Protein AF-A0A351TM95-F1 (afdb_monomer_lite)

pLDDT: mean 87.43, std 11.02, range [56.47, 96.56]

Radius of gyration: 14.66 Å; chains: 1; bounding box: 42×18×38 Å

Sequence (65 aa):
MDDIEKAAEKKGEKRGERKGTLTTLFSLVNDGLLKLEEAAKRANLSEQAFCNEMKKAGFRSGPRV

Secondary structure (DSSP, 8-state):
-HHHHHHHHHHHHHHHHHHHHHHHHHHHHHTTSS-HHHHHHHTTS-HHHHHHHHHHTT--SS---

Structure (mmCIF, N/CA/C/O backbone):
data_AF-A0A351TM95-F1
#
_entry.id   AF-A0A351TM95-F1
#
loop_
_atom_site.group_PDB
_atom_site.id
_atom_site.type_symbol
_atom_site.label_atom_id
_atom_site.label_alt_id
_atom_site.label_comp_id
_atom_site.label_asym_id
_atom_site.label_entity_id
_atom_site.label_seq_id
_atom_site.pdbx_PDB_ins_code
_atom_site.Cartn_x
_atom_site.Cartn_y
_atom_site.Cartn_z
_atom_site.occupancy
_atom_site.B_iso_or_equiv
_atom_site.auth_seq_id
_atom_site.auth_comp_id
_atom_site.auth_asym_id
_atom_site.auth_atom_id
_atom_site.pdbx_PDB_model_num
ATOM 1 N N . MET A 1 1 ? 22.727 -2.673 -28.622 1.00 58.84 1 MET A N 1
ATOM 2 C CA . MET A 1 1 ? 21.359 -2.125 -28.421 1.00 58.84 1 MET A CA 1
ATOM 3 C C . MET A 1 1 ? 20.711 -2.712 -27.161 1.00 58.84 1 MET A C 1
ATOM 5 O O . MET A 1 1 ? 19.642 -2.273 -26.763 1.00 58.84 1 MET A O 1
ATOM 9 N N . ASP A 1 2 ? 21.413 -3.620 -26.487 1.00 65.69 2 ASP A N 1
ATOM 10 C CA . ASP A 1 2 ? 20.929 -4.530 -25.450 1.00 65.69 2 ASP A CA 1
ATOM 11 C C . ASP A 1 2 ? 20.768 -3.874 -24.068 1.00 65.69 2 ASP A C 1
ATOM 13 O O . ASP A 1 2 ? 19.909 -4.261 -23.277 1.00 65.69 2 ASP A O 1
ATOM 17 N N . ASP A 1 3 ? 21.544 -2.828 -23.770 1.00 72.06 3 ASP A N 1
ATOM 18 C CA . ASP A 1 3 ? 21.493 -2.158 -22.464 1.00 72.06 3 ASP A CA 1
ATOM 19 C C . ASP A 1 3 ? 20.198 -1.357 -22.242 1.00 72.06 3 ASP A C 1
ATOM 21 O O . ASP A 1 3 ? 19.740 -1.207 -21.106 1.00 72.06 3 ASP A O 1
ATOM 25 N N . ILE A 1 4 ? 19.582 -0.852 -23.320 1.00 76.19 4 ILE A N 1
ATOM 26 C CA . ILE A 1 4 ? 18.353 -0.046 -23.248 1.00 76.19 4 ILE A CA 1
ATOM 27 C C . ILE A 1 4 ? 17.144 -0.939 -22.950 1.00 76.19 4 ILE A C 1
ATOM 29 O O . ILE A 1 4 ? 16.341 -0.599 -22.078 1.00 76.19 4 ILE A O 1
ATOM 33 N N . GLU A 1 5 ? 17.032 -2.088 -23.622 1.00 73.69 5 GLU A N 1
ATOM 34 C CA . GLU A 1 5 ? 15.945 -3.052 -23.403 1.00 73.69 5 GLU A CA 1
ATOM 35 C C . GLU A 1 5 ? 16.002 -3.633 -21.990 1.00 73.69 5 GLU A C 1
ATOM 37 O O . GLU A 1 5 ? 15.015 -3.575 -21.256 1.00 73.69 5 GLU A O 1
ATOM 42 N N . LYS A 1 6 ? 17.189 -4.040 -21.530 1.00 76.00 6 LYS A N 1
ATOM 43 C CA . LYS A 1 6 ? 17.381 -4.558 -20.168 1.00 76.00 6 LYS A CA 1
ATOM 44 C C . LYS A 1 6 ? 17.056 -3.519 -19.087 1.00 76.00 6 LYS A C 1
ATOM 46 O O . LYS A 1 6 ? 16.513 -3.844 -18.027 1.00 76.00 6 LYS A O 1
ATOM 51 N N . ALA A 1 7 ? 17.359 -2.243 -19.340 1.00 75.88 7 ALA A N 1
ATOM 52 C CA . ALA A 1 7 ? 16.978 -1.152 -18.446 1.00 75.88 7 ALA A CA 1
ATOM 53 C C . ALA A 1 7 ? 15.461 -0.887 -18.453 1.00 75.88 7 ALA A C 1
ATOM 55 O O . ALA A 1 7 ? 14.901 -0.530 -17.410 1.00 75.88 7 ALA A O 1
ATOM 56 N N . ALA A 1 8 ? 14.794 -1.051 -19.598 1.00 76.44 8 ALA A N 1
ATOM 57 C CA . ALA A 1 8 ? 13.345 -0.926 -19.720 1.00 76.44 8 ALA A CA 1
ATOM 58 C C . ALA A 1 8 ? 12.613 -2.065 -18.989 1.00 76.44 8 ALA A C 1
ATOM 60 O O . ALA A 1 8 ? 11.705 -1.788 -18.203 1.00 76.44 8 ALA A O 1
ATOM 61 N N . GLU A 1 9 ? 13.062 -3.311 -19.152 1.00 78.44 9 GLU A N 1
ATOM 62 C CA . GLU A 1 9 ? 12.513 -4.484 -18.459 1.00 78.44 9 GLU A CA 1
ATOM 63 C C . GLU A 1 9 ? 12.607 -4.340 -16.938 1.00 78.44 9 GLU A C 1
ATOM 65 O O . GLU A 1 9 ? 11.597 -4.419 -16.236 1.00 78.44 9 GLU A O 1
ATOM 70 N N . LYS A 1 10 ? 13.790 -3.986 -16.421 1.00 81.00 10 LYS A N 1
ATOM 71 C CA . LYS A 1 10 ? 14.013 -3.781 -14.980 1.00 81.00 10 LYS A CA 1
ATOM 72 C C . LYS A 1 10 ? 13.148 -2.660 -14.392 1.00 81.00 10 LYS A C 1
ATOM 74 O O . LYS A 1 10 ? 12.756 -2.704 -13.225 1.00 81.00 10 LYS A O 1
ATOM 79 N N . LYS A 1 11 ? 12.853 -1.614 -15.174 1.00 81.06 11 LYS A N 1
ATOM 80 C CA . LYS A 1 11 ? 11.911 -0.555 -14.767 1.00 81.06 11 LYS A CA 1
ATOM 81 C C . LYS A 1 11 ? 10.471 -1.067 -14.742 1.00 81.06 11 LYS A C 1
ATOM 83 O O . LYS A 1 11 ? 9.720 -0.690 -13.841 1.00 81.06 11 LYS A O 1
ATOM 88 N N . GLY A 1 12 ? 10.094 -1.901 -15.711 1.00 82.69 12 GLY A N 1
ATOM 89 C CA . GLY A 1 12 ? 8.789 -2.556 -15.774 1.00 82.69 12 GLY A CA 1
ATOM 90 C C . GLY A 1 12 ? 8.536 -3.446 -14.561 1.00 82.69 12 GLY A C 1
ATOM 91 O O . GLY A 1 12 ? 7.521 -3.272 -13.888 1.00 82.69 12 GLY A O 1
ATOM 92 N N . GLU A 1 13 ? 9.498 -4.306 -14.229 1.00 83.94 13 GLU A N 1
ATOM 93 C CA . GLU A 1 13 ? 9.464 -5.200 -13.066 1.00 83.94 13 GLU A CA 1
ATOM 94 C C . GLU A 1 13 ? 9.266 -4.416 -11.763 1.00 83.94 13 GLU A C 1
ATOM 96 O O . GLU A 1 13 ? 8.257 -4.594 -11.083 1.00 83.94 13 GLU A O 1
ATOM 101 N N . LYS A 1 14 ? 10.126 -3.425 -11.486 1.00 86.12 14 LYS A N 1
ATOM 102 C CA . LYS A 1 14 ? 10.004 -2.573 -10.288 1.00 86.12 14 LYS A CA 1
ATOM 103 C C . LYS A 1 14 ? 8.660 -1.848 -10.192 1.00 86.12 14 LYS A C 1
ATOM 105 O O . LYS A 1 14 ? 8.123 -1.651 -9.100 1.00 86.12 14 LYS A O 1
ATOM 110 N N . ARG A 1 15 ? 8.107 -1.399 -11.325 1.00 86.56 15 ARG A N 1
ATOM 111 C CA . ARG A 1 15 ? 6.783 -0.758 -11.357 1.00 86.56 15 ARG A CA 1
ATOM 112 C C . ARG A 1 15 ? 5.676 -1.772 -11.059 1.00 86.56 15 ARG A C 1
ATOM 114 O O . ARG A 1 15 ? 4.736 -1.430 -10.340 1.00 86.56 15 ARG A O 1
ATOM 121 N N . GLY A 1 16 ? 5.793 -2.983 -11.599 1.00 88.19 16 GLY A N 1
ATOM 122 C CA . GLY A 1 16 ? 4.890 -4.103 -11.346 1.00 88.19 16 GLY A CA 1
ATOM 123 C C . GLY A 1 16 ? 4.880 -4.508 -9.874 1.00 88.19 16 GLY A C 1
ATOM 124 O O . GLY A 1 16 ? 3.819 -4.494 -9.254 1.00 88.19 16 GLY A O 1
ATOM 125 N N . GLU A 1 17 ? 6.053 -4.752 -9.290 1.00 89.62 17 GLU A N 1
ATOM 126 C CA . GLU A 1 17 ? 6.231 -5.093 -7.870 1.00 89.62 17 GLU A CA 1
ATOM 127 C C . GLU A 1 17 ? 5.617 -4.039 -6.946 1.00 89.62 17 GLU A C 1
ATOM 129 O O . GLU A 1 17 ? 4.851 -4.362 -6.033 1.00 89.62 17 GLU A O 1
ATOM 134 N N . ARG A 1 18 ? 5.889 -2.754 -7.211 1.00 90.62 18 ARG A N 1
ATOM 135 C CA . ARG A 1 18 ? 5.315 -1.653 -6.429 1.00 90.62 18 ARG A CA 1
ATOM 136 C C . ARG A 1 18 ? 3.789 -1.620 -6.526 1.00 90.62 18 ARG A C 1
ATOM 138 O O . ARG A 1 18 ? 3.121 -1.434 -5.511 1.00 90.62 18 ARG A O 1
ATOM 145 N N . LYS A 1 19 ? 3.224 -1.808 -7.725 1.00 91.62 19 LYS A N 1
ATOM 146 C CA . LYS A 1 19 ? 1.767 -1.829 -7.929 1.00 91.62 19 LYS A CA 1
ATOM 147 C C . LYS A 1 19 ? 1.118 -3.037 -7.246 1.00 91.62 19 LYS A C 1
ATOM 149 O O . LYS A 1 19 ? 0.072 -2.880 -6.618 1.00 91.62 19 LYS A O 1
ATOM 154 N N . GLY A 1 20 ? 1.743 -4.211 -7.337 1.00 93.44 20 GLY A N 1
ATOM 155 C CA . GLY A 1 20 ? 1.290 -5.427 -6.660 1.00 93.44 20 GLY A CA 1
ATOM 156 C C . GLY A 1 20 ? 1.278 -5.245 -5.145 1.00 93.44 20 GLY A C 1
ATOM 157 O O . GLY A 1 20 ? 0.252 -5.459 -4.508 1.00 93.44 20 GLY A O 1
ATOM 158 N N . THR A 1 21 ? 2.374 -4.720 -4.593 1.00 94.88 21 THR A N 1
ATOM 159 C CA . THR A 1 21 ? 2.507 -4.436 -3.156 1.00 94.88 21 THR A CA 1
ATOM 160 C C . THR A 1 21 ? 1.410 -3.493 -2.663 1.00 94.88 21 THR A C 1
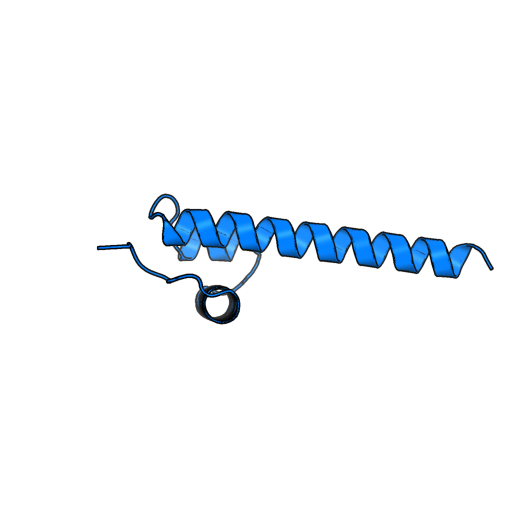ATOM 162 O O . THR A 1 21 ? 0.744 -3.788 -1.672 1.00 94.88 21 THR A O 1
ATOM 165 N N . LEU A 1 22 ? 1.171 -2.386 -3.376 1.00 95.38 22 LEU A N 1
ATOM 166 C CA . LEU A 1 22 ? 0.101 -1.445 -3.036 1.00 95.38 22 LEU A CA 1
ATOM 167 C C . LEU A 1 22 ? -1.280 -2.102 -3.086 1.00 95.38 22 LEU A C 1
ATOM 169 O O . LEU A 1 22 ? -2.055 -1.938 -2.154 1.00 95.38 22 LEU A O 1
ATOM 173 N N . THR A 1 23 ? -1.567 -2.895 -4.118 1.00 95.50 23 THR A N 1
ATOM 174 C CA . THR A 1 23 ? -2.867 -3.572 -4.270 1.00 95.50 23 THR A CA 1
ATOM 175 C C . THR A 1 23 ? -3.139 -4.550 -3.122 1.00 95.50 23 THR A C 1
ATOM 177 O O . THR A 1 23 ? -4.245 -4.572 -2.573 1.00 95.50 23 THR A O 1
ATOM 180 N N . THR A 1 24 ? -2.125 -5.314 -2.706 1.00 96.44 24 THR A N 1
ATOM 181 C CA . THR A 1 24 ? -2.221 -6.208 -1.543 1.00 96.44 24 THR A CA 1
ATOM 182 C C . THR A 1 24 ? -2.497 -5.418 -0.267 1.00 96.44 24 THR A C 1
ATOM 184 O O . THR A 1 24 ? -3.427 -5.742 0.467 1.00 96.44 24 THR A O 1
ATOM 187 N N . LEU A 1 25 ? -1.743 -4.343 -0.018 1.00 96.06 25 LEU A N 1
ATOM 188 C CA . LEU A 1 25 ? -1.938 -3.504 1.166 1.00 96.06 25 LEU A CA 1
ATOM 189 C C . LEU A 1 25 ? -3.318 -2.828 1.174 1.00 96.06 25 LEU A C 1
ATOM 191 O O . LEU A 1 25 ? -3.952 -2.766 2.224 1.00 96.06 25 LEU A O 1
ATOM 195 N N . PHE A 1 26 ? -3.813 -2.366 0.021 1.00 95.31 26 PHE A N 1
ATOM 196 C CA . PHE A 1 26 ? -5.155 -1.790 -0.099 1.00 95.31 26 PHE A CA 1
ATOM 197 C C . PHE A 1 26 ? -6.237 -2.798 0.270 1.00 95.31 26 PHE A C 1
ATOM 199 O O . PHE A 1 26 ? -7.149 -2.451 1.015 1.00 95.31 26 PHE A O 1
ATOM 206 N N . SER A 1 27 ? -6.115 -4.039 -0.205 1.00 94.81 27 SER A N 1
ATOM 207 C CA . SER A 1 27 ? -7.075 -5.107 0.096 1.00 94.81 27 SER A CA 1
ATOM 208 C C . SER A 1 27 ? -7.098 -5.413 1.595 1.00 94.81 27 SER A C 1
ATOM 210 O O . SER A 1 27 ? -8.159 -5.396 2.205 1.00 94.81 27 SER A O 1
ATOM 212 N N . LEU A 1 28 ? -5.926 -5.544 2.228 1.00 95.06 28 LEU A N 1
ATOM 213 C CA . LEU A 1 28 ? -5.827 -5.788 3.672 1.00 95.06 28 LEU A CA 1
ATOM 214 C C . LEU A 1 28 ? -6.460 -4.672 4.516 1.00 95.06 28 LEU A C 1
ATOM 216 O O . LEU A 1 28 ? -7.093 -4.958 5.5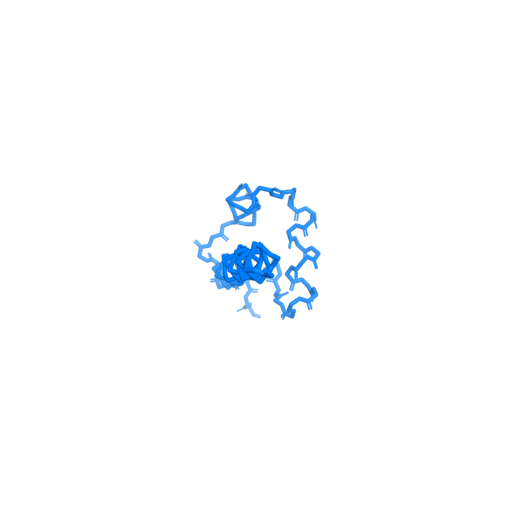31 1.00 95.06 28 LEU A O 1
ATOM 220 N N . VAL A 1 29 ? -6.298 -3.408 4.113 1.00 94.88 29 VAL A N 1
ATOM 221 C CA . VAL A 1 29 ? -6.936 -2.273 4.803 1.00 94.88 29 VAL A CA 1
ATOM 222 C C . VAL A 1 29 ? -8.441 -2.253 4.558 1.00 94.88 29 VAL A C 1
ATOM 224 O O . VAL A 1 29 ? -9.213 -2.065 5.496 1.00 94.88 29 VAL A O 1
ATOM 227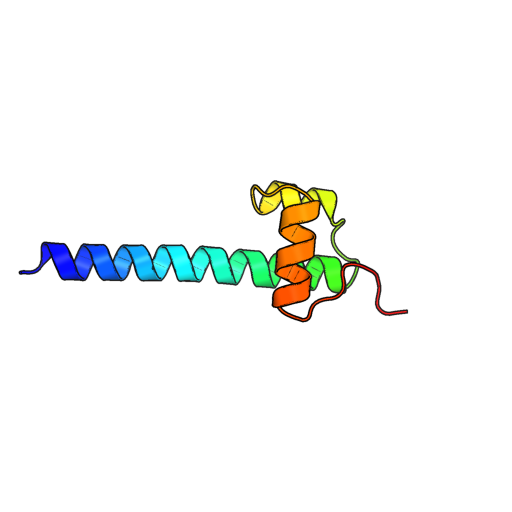 N N . ASN A 1 30 ? -8.867 -2.471 3.314 1.00 92.94 30 ASN A N 1
ATOM 228 C CA . ASN A 1 30 ? -10.278 -2.523 2.939 1.00 92.94 30 ASN A CA 1
ATOM 229 C C . ASN A 1 30 ? -11.034 -3.643 3.677 1.00 92.94 30 ASN A C 1
ATOM 231 O O . ASN A 1 30 ? -12.194 -3.467 4.045 1.00 92.94 30 ASN A O 1
ATOM 235 N N . ASP A 1 31 ? -10.361 -4.762 3.931 1.00 93.44 31 ASP A N 1
ATOM 236 C CA . ASP A 1 31 ? -10.907 -5.914 4.650 1.00 93.44 31 ASP A CA 1
ATOM 237 C C . ASP A 1 31 ? -10.799 -5.758 6.180 1.00 93.44 31 ASP A C 1
ATOM 239 O O . ASP A 1 31 ? -11.235 -6.626 6.931 1.00 93.44 31 ASP A O 1
ATOM 243 N N . GLY A 1 32 ? -10.226 -4.649 6.666 1.00 91.50 32 GLY A N 1
ATOM 244 C CA . GLY A 1 32 ? -10.056 -4.368 8.096 1.00 91.50 32 GLY A CA 1
ATOM 245 C C . GLY A 1 32 ? -8.979 -5.212 8.788 1.00 91.50 32 GLY A C 1
ATOM 246 O O . GLY A 1 32 ? -8.866 -5.171 10.011 1.00 91.50 32 GLY A O 1
ATOM 247 N N . LEU A 1 33 ? -8.174 -5.956 8.025 1.00 94.75 33 LEU A N 1
ATOM 248 C CA . LEU A 1 33 ? -7.107 -6.831 8.526 1.00 94.75 33 LEU A CA 1
ATOM 249 C C . LEU A 1 33 ? -5.824 -6.066 8.866 1.00 94.75 33 LEU A C 1
ATOM 251 O O . LEU A 1 33 ? -5.002 -6.536 9.652 1.00 94.75 33 LEU A O 1
ATOM 255 N N . LEU A 1 34 ? -5.636 -4.889 8.267 1.00 94.25 34 LEU A N 1
ATOM 256 C CA . LEU A 1 34 ? -4.490 -4.021 8.507 1.00 94.25 34 LEU A CA 1
ATOM 257 C C . LEU A 1 34 ? -4.955 -2.581 8.732 1.00 94.25 34 LEU A C 1
ATOM 259 O O . LEU A 1 34 ? -5.821 -2.074 8.024 1.00 94.25 34 LEU A O 1
ATOM 263 N N . LYS A 1 35 ? -4.359 -1.894 9.709 1.00 94.38 35 LYS A N 1
ATOM 264 C CA . LYS A 1 35 ? -4.627 -0.467 9.933 1.00 94.38 35 LYS A CA 1
ATOM 265 C C . LYS A 1 35 ? -4.042 0.368 8.791 1.00 94.38 35 LYS A C 1
ATOM 267 O O . LYS A 1 35 ? -2.950 0.069 8.310 1.00 94.38 35 LYS A O 1
ATOM 272 N N . LEU A 1 36 ? -4.739 1.444 8.417 1.00 93.31 36 LEU A N 1
ATOM 273 C CA . LEU A 1 36 ? -4.309 2.381 7.370 1.00 93.31 36 LEU A CA 1
ATOM 274 C C . LEU A 1 36 ? -2.876 2.891 7.605 1.00 93.31 36 LEU A C 1
ATOM 276 O O . LEU A 1 36 ? -2.060 2.849 6.690 1.00 93.31 36 LEU A O 1
ATOM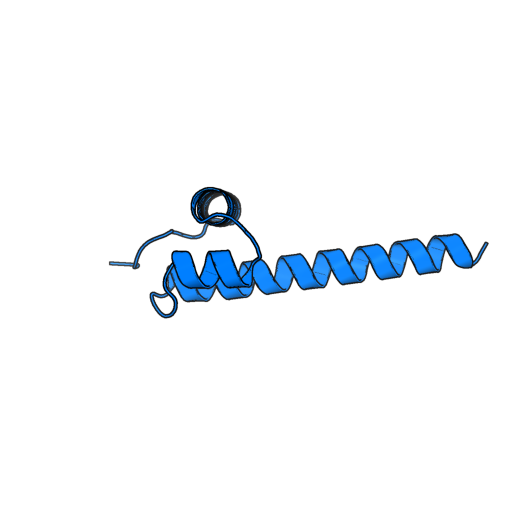 280 N N . GLU A 1 37 ? -2.567 3.305 8.835 1.00 95.19 37 GLU A N 1
ATOM 281 C CA . GLU A 1 37 ? -1.246 3.801 9.241 1.00 95.19 37 GLU A CA 1
ATOM 282 C C . GLU A 1 37 ? -0.131 2.775 8.983 1.00 95.19 37 GLU A C 1
ATOM 284 O O . GLU A 1 37 ? 0.883 3.079 8.352 1.00 95.19 37 GLU A O 1
ATOM 289 N N . GLU A 1 38 ? -0.338 1.531 9.412 1.00 95.50 38 GLU A N 1
ATOM 290 C CA . GLU A 1 38 ? 0.641 0.454 9.248 1.00 95.50 38 GLU A CA 1
ATOM 291 C C . GLU A 1 38 ? 0.822 0.059 7.778 1.00 95.50 38 GLU A C 1
ATOM 293 O O . GLU A 1 38 ? 1.936 -0.228 7.333 1.00 95.50 38 GLU A O 1
ATOM 298 N N . ALA A 1 39 ? -0.253 0.094 6.991 1.00 95.94 39 ALA A N 1
ATOM 299 C CA . ALA A 1 39 ? -0.187 -0.137 5.554 1.00 95.94 39 ALA A CA 1
ATOM 300 C C . ALA A 1 39 ? 0.562 0.989 4.821 1.00 95.94 39 ALA A C 1
ATOM 302 O O . ALA A 1 39 ? 1.399 0.714 3.960 1.00 95.94 39 ALA A O 1
ATOM 303 N N . ALA A 1 40 ? 0.318 2.246 5.196 1.00 95.88 40 ALA A N 1
ATOM 304 C CA . ALA A 1 40 ? 0.990 3.408 4.625 1.00 95.88 40 ALA A CA 1
ATOM 305 C C . ALA A 1 40 ? 2.501 3.380 4.901 1.00 95.88 40 ALA A C 1
ATOM 307 O O . ALA A 1 40 ? 3.294 3.524 3.967 1.00 95.88 40 ALA A O 1
ATOM 308 N N . LYS A 1 41 ? 2.908 3.071 6.142 1.00 96.56 41 LYS A N 1
ATOM 309 C CA . LYS A 1 41 ? 4.320 2.872 6.512 1.00 96.56 41 LYS A CA 1
ATOM 310 C C . LYS A 1 41 ? 4.982 1.779 5.671 1.00 96.56 41 LYS A C 1
ATOM 312 O O . LYS A 1 41 ? 6.053 2.003 5.114 1.00 96.56 41 LYS A O 1
ATOM 317 N N . ARG A 1 42 ? 4.327 0.621 5.507 1.00 95.00 42 ARG A N 1
ATOM 318 C CA . ARG A 1 42 ? 4.826 -0.495 4.673 1.00 95.00 42 ARG A CA 1
ATOM 319 C C . ARG A 1 42 ? 4.941 -0.132 3.193 1.00 95.00 42 ARG A C 1
ATOM 321 O O . ARG A 1 42 ? 5.820 -0.642 2.507 1.00 95.00 42 ARG A O 1
ATOM 328 N N . ALA A 1 43 ? 4.083 0.762 2.709 1.00 94.44 43 ALA A N 1
ATOM 329 C CA . ALA A 1 43 ? 4.148 1.308 1.357 1.00 94.44 43 ALA A CA 1
ATOM 330 C C . ALA A 1 43 ? 5.159 2.461 1.201 1.00 94.44 43 ALA A C 1
ATOM 332 O O . ALA A 1 43 ? 5.329 2.968 0.089 1.00 94.44 43 ALA A O 1
ATOM 333 N N . ASN A 1 44 ? 5.810 2.889 2.290 1.00 94.81 44 ASN A N 1
ATOM 334 C CA . ASN A 1 44 ? 6.642 4.089 2.356 1.00 94.81 44 ASN A CA 1
ATOM 335 C C . ASN A 1 44 ? 5.897 5.347 1.855 1.00 94.81 44 ASN A C 1
ATOM 337 O O . ASN A 1 44 ? 6.422 6.137 1.068 1.00 94.81 44 ASN A O 1
ATOM 341 N N . LEU A 1 45 ? 4.637 5.493 2.277 1.00 94.38 45 LEU A N 1
ATOM 342 C CA . LEU A 1 45 ? 3.742 6.604 1.958 1.00 94.38 45 LEU A CA 1
ATOM 343 C C . LEU A 1 45 ? 3.215 7.248 3.245 1.00 94.38 45 LEU A C 1
ATOM 345 O O . LEU A 1 45 ? 3.126 6.603 4.287 1.00 94.38 45 LEU A O 1
ATOM 349 N N . SER A 1 46 ? 2.798 8.512 3.159 1.00 96.56 46 SER A N 1
ATOM 350 C CA . SER A 1 46 ? 1.940 9.092 4.194 1.00 96.56 46 SER A CA 1
ATOM 351 C C . SER A 1 46 ? 0.546 8.463 4.137 1.00 96.56 46 SER A C 1
ATOM 353 O O . SER A 1 46 ? 0.099 8.022 3.075 1.00 96.56 46 SER A O 1
ATOM 355 N N . GLU A 1 47 ? -0.180 8.469 5.255 1.00 94.69 47 GLU A N 1
ATOM 356 C CA . GLU A 1 47 ? -1.559 7.963 5.313 1.00 94.69 47 GLU A CA 1
ATOM 357 C C . GLU A 1 47 ? -2.472 8.636 4.285 1.00 94.69 47 GLU A C 1
ATOM 359 O O . GLU A 1 47 ? -3.259 7.973 3.610 1.00 94.69 47 GLU A O 1
ATOM 364 N N . GLN A 1 48 ? -2.321 9.950 4.102 1.00 95.06 48 GLN A N 1
ATOM 365 C CA . GLN A 1 48 ? -3.092 10.707 3.120 1.00 95.06 48 GLN A CA 1
ATOM 366 C C . GLN A 1 48 ? -2.771 10.276 1.683 1.00 95.06 48 GLN A C 1
ATOM 368 O O . GLN A 1 48 ? -3.684 10.093 0.877 1.00 95.06 48 GLN A O 1
ATOM 373 N N . ALA A 1 49 ? -1.488 10.085 1.352 1.00 95.38 49 ALA A N 1
ATOM 374 C CA . ALA A 1 49 ? -1.083 9.613 0.031 1.00 95.38 49 ALA A CA 1
ATOM 375 C C . ALA A 1 49 ? -1.593 8.189 -0.225 1.00 95.38 49 ALA A C 1
ATOM 377 O O . ALA A 1 49 ? -2.150 7.916 -1.286 1.00 95.38 49 ALA A O 1
ATOM 378 N N . PHE A 1 50 ? -1.474 7.307 0.767 1.00 95.50 50 PHE A N 1
ATOM 379 C CA . PHE A 1 50 ? -1.969 5.937 0.691 1.00 95.50 50 PHE A CA 1
ATOM 380 C C . PHE A 1 50 ? -3.492 5.890 0.497 1.00 95.50 50 PHE A C 1
ATOM 382 O O . PHE A 1 50 ? -3.979 5.214 -0.406 1.00 95.50 50 PHE A O 1
ATOM 389 N N . CYS A 1 51 ? -4.246 6.678 1.268 1.00 93.75 51 CYS A N 1
ATOM 390 C CA . CYS A 1 51 ? -5.699 6.796 1.139 1.00 93.75 51 CYS A CA 1
ATOM 391 C C . CYS A 1 51 ? -6.121 7.325 -0.244 1.00 93.75 51 CYS A C 1
ATOM 393 O O . CYS A 1 51 ? -7.079 6.829 -0.840 1.00 93.75 51 CYS A O 1
ATOM 395 N N . ASN A 1 52 ? -5.386 8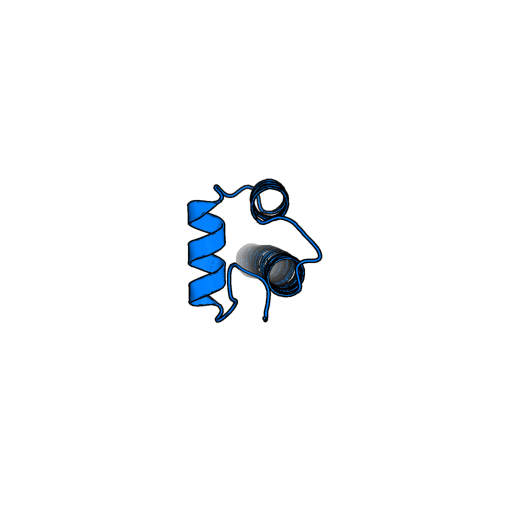.290 -0.802 1.00 95.12 52 ASN A N 1
ATOM 396 C CA . ASN A 1 52 ? -5.641 8.780 -2.157 1.00 95.12 52 ASN A CA 1
ATOM 397 C C . ASN A 1 52 ? -5.407 7.695 -3.217 1.00 95.12 52 ASN A C 1
ATOM 399 O O . ASN A 1 52 ? -6.216 7.561 -4.134 1.00 95.12 52 ASN A O 1
ATOM 403 N N . GLU A 1 53 ? -4.337 6.908 -3.097 1.00 94.25 53 GLU A N 1
ATOM 404 C CA . GLU A 1 53 ? -4.071 5.794 -4.013 1.00 94.25 53 GLU A CA 1
ATOM 405 C C . GLU A 1 53 ? -5.121 4.676 -3.884 1.00 94.25 53 GLU A C 1
ATOM 407 O O . GLU A 1 53 ? -5.597 4.178 -4.904 1.00 94.25 53 GLU A O 1
ATOM 412 N N . MET A 1 54 ? -5.574 4.359 -2.665 1.00 94.00 54 MET A N 1
ATOM 413 C CA . MET A 1 54 ? -6.699 3.439 -2.441 1.00 94.00 54 MET A CA 1
ATOM 414 C C . MET A 1 54 ? -7.959 3.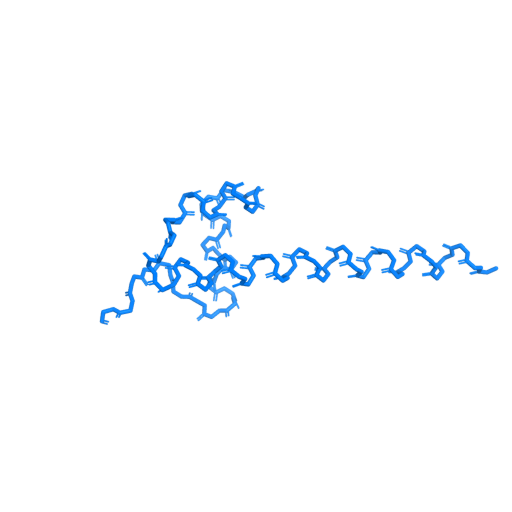895 -3.178 1.00 94.00 54 MET A C 1
ATOM 416 O O . MET A 1 54 ? -8.563 3.107 -3.906 1.00 94.00 54 MET A O 1
ATOM 420 N N . LYS A 1 55 ? -8.334 5.174 -3.036 1.00 92.31 55 LYS A N 1
ATOM 421 C CA . LYS A 1 55 ? -9.518 5.745 -3.698 1.00 92.31 55 LYS A CA 1
ATOM 422 C C . LYS A 1 55 ? -9.409 5.678 -5.218 1.00 92.31 55 LYS A C 1
ATOM 424 O O . LYS A 1 55 ? -10.367 5.281 -5.873 1.00 92.31 55 LYS A O 1
ATOM 429 N N . LYS A 1 56 ? -8.242 6.012 -5.783 1.00 93.19 56 LYS A N 1
ATOM 430 C CA . LYS A 1 56 ? -7.982 5.884 -7.230 1.00 93.19 56 LYS A CA 1
ATOM 431 C C . LYS A 1 56 ? -8.115 4.439 -7.715 1.00 93.19 56 LYS A C 1
ATOM 433 O O . LYS A 1 56 ? -8.540 4.216 -8.843 1.00 93.19 56 LYS A O 1
ATOM 438 N N . ALA A 1 57 ? -7.749 3.477 -6.872 1.00 91.44 57 ALA A N 1
ATOM 439 C CA . ALA A 1 57 ? -7.846 2.051 -7.156 1.00 91.44 57 ALA A CA 1
ATOM 440 C C . ALA A 1 57 ? -9.233 1.445 -6.840 1.00 91.44 57 ALA A C 1
ATOM 442 O O . ALA A 1 57 ? -9.426 0.251 -7.052 1.00 91.44 57 ALA A O 1
ATOM 443 N N . GLY A 1 58 ? -10.199 2.241 -6.362 1.00 92.12 58 GLY A N 1
ATOM 444 C CA . GLY A 1 58 ? -11.564 1.791 -6.062 1.00 92.12 58 GLY A CA 1
ATOM 445 C C . GLY A 1 58 ? -11.740 1.103 -4.702 1.00 92.12 58 GLY A C 1
ATOM 446 O O . GLY A 1 58 ? -12.800 0.535 -4.440 1.00 92.12 58 GLY A O 1
ATOM 447 N N . PHE A 1 59 ? -10.734 1.156 -3.826 1.00 89.88 59 PHE A N 1
ATOM 448 C CA . PHE A 1 59 ? -10.807 0.614 -2.469 1.00 89.88 59 PHE A CA 1
ATOM 449 C C . PHE A 1 59 ? -11.375 1.641 -1.487 1.00 89.88 59 PHE A C 1
ATOM 451 O O . PHE A 1 59 ? -11.226 2.855 -1.663 1.00 89.88 59 PHE A O 1
ATOM 458 N N . ARG A 1 60 ? -12.002 1.155 -0.410 1.00 82.00 60 ARG A N 1
ATOM 459 C CA . ARG A 1 60 ? -12.473 1.997 0.694 1.00 82.00 60 ARG A CA 1
ATOM 460 C C . ARG A 1 60 ? -11.447 2.003 1.821 1.00 82.00 60 ARG A C 1
ATOM 462 O O . ARG A 1 60 ? -10.857 0.982 2.145 1.00 82.00 60 ARG A O 1
ATOM 469 N N . SER A 1 61 ? -11.248 3.167 2.433 1.00 67.75 61 SER A N 1
ATOM 470 C CA . SER A 1 61 ? -10.325 3.365 3.559 1.00 67.75 61 SER A CA 1
ATOM 471 C C . SER A 1 61 ? -10.943 3.008 4.920 1.00 67.75 61 SER A C 1
ATOM 473 O O . SER A 1 61 ? -10.462 3.474 5.948 1.00 67.75 61 SER A O 1
ATOM 475 N N . GLY A 1 62 ? -12.039 2.247 4.934 1.00 64.62 62 GLY A N 1
ATOM 476 C CA . GLY A 1 62 ? -12.765 1.862 6.141 1.00 64.62 62 GLY A CA 1
ATOM 477 C C . GLY A 1 62 ? -13.498 0.531 5.951 1.00 64.62 62 GLY A C 1
ATOM 478 O O . GLY A 1 62 ? -13.684 0.115 4.802 1.00 64.62 62 GLY A O 1
ATOM 479 N N . PRO A 1 63 ? -13.902 -0.131 7.053 1.00 60.50 63 PRO A N 1
ATOM 480 C CA . PRO A 1 63 ? -14.503 -1.456 7.007 1.00 60.50 63 PRO A CA 1
ATOM 481 C C . PRO A 1 63 ? -15.775 -1.461 6.163 1.00 60.50 63 PRO A C 1
ATOM 483 O O . PRO A 1 63 ? -16.554 -0.505 6.173 1.00 60.50 63 PRO A O 1
ATOM 486 N N . ARG A 1 64 ? -15.996 -2.565 5.450 1.00 59.69 64 ARG A N 1
ATOM 487 C CA . ARG A 1 64 ? -17.224 -2.819 4.696 1.00 59.69 64 ARG A CA 1
ATOM 488 C C . ARG A 1 64 ? -18.335 -3.222 5.681 1.00 59.69 64 ARG A C 1
ATOM 490 O O . ARG A 1 64 ? -18.614 -4.406 5.830 1.00 59.69 64 ARG A O 1
ATOM 497 N N . VAL A 1 65 ? -18.879 -2.242 6.405 1.00 56.47 65 VAL A N 1
ATOM 498 C CA . VAL A 1 65 ? -20.125 -2.380 7.184 1.00 56.47 65 VAL A CA 1
ATOM 499 C C . VAL A 1 65 ? -21.347 -2.227 6.292 1.00 56.47 65 VAL A C 1
ATOM 501 O O . VAL A 1 65 ? -21.259 -1.465 5.298 1.00 56.47 65 VAL A O 1
#

Foldseek 3Di:
DPVVVVVVVVVVVVVVVLVVLLVVLLVCQLQVNDQLCRSCVVSVHDSVVSCVVSVVVVGDNHYPD